Protein AF-A0A8H6Z6X0-F1 (afdb_monomer)

pLDDT: mean 85.33, std 10.36, range [39.41, 96.81]

Nearest PDB structures (foldseek):
  7q5b-assembly1_A  TM=6.558E-01  e=1.294E-01  Saccharomyces cerevisiae S288C
  4ii1-assembly4_D  TM=6.844E-01  e=7.874E-02  Homo sapiens
  3a98-assembly1_A  TM=5.292E-01  e=5.071E-01  Homo sapiens
  8t3f-assembly1_AM  TM=3.826E-01  e=3.086E-01  Saccharomyces cerevisiae
  3a98-assembly2_C  TM=5.306E-01  e=5.071E-01  Homo sapiens

Radius of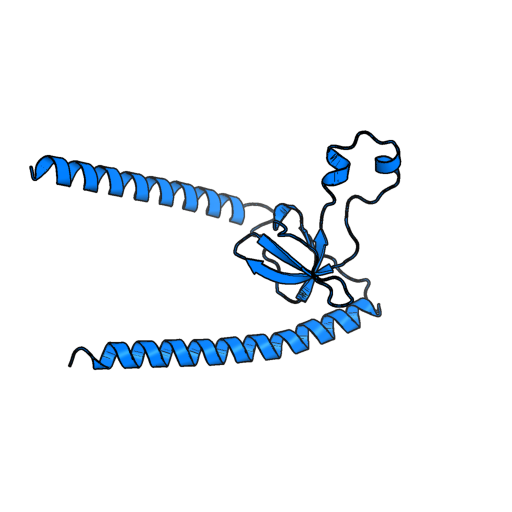 gyration: 22.96 Å; Cα contacts (8 Å, |Δi|>4): 133; chains: 1; bounding box: 45×46×63 Å

Foldseek 3Di:
DVVVVVVVVVVVVVVVVVVVVVVVVVQVVLCPDPVHDQDDDALFWKWFFDCVLVPDPDPCSVVDDRTDDIWGWHDDDPQKTWTAHPVRHTDPDIGGSVRIDGDDDDPPDPVVVVSVVSVVVVVVVVVVVVVVVVVVVVVVVVVVVVVPD

Secondary structure (DSSP, 8-state):
-HHHHHHHHHHHHHHHHHHHHHHHHHHHHHHHSTT------TT-EEEEB-GGGTS---GGGGTS-SB-S-EEEEEEETTEEEEE-TTSPEEEEEEEGGGEEE--PPTT-HHHHHHHHHHHHHHHHHHHHHHHHHHHHHHHHHHHTTS--

Organism: NCBI:txid230812

Solvent-accessible surface area (backbone atoms only — not comparable to full-atom values): 8633 Å² total; per-residue (Å²): 118,68,66,64,55,49,53,52,50,53,58,46,51,5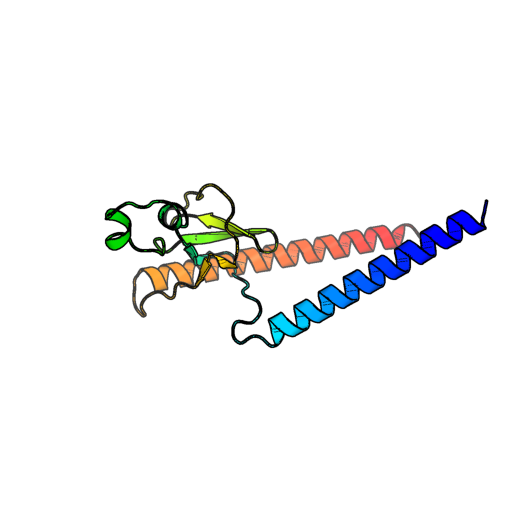4,50,51,52,51,51,51,52,52,49,54,55,48,52,53,51,37,63,71,35,96,77,40,79,78,80,84,56,69,59,43,43,23,24,44,58,55,65,74,50,77,78,42,96,48,77,64,53,82,76,53,73,61,57,51,72,72,23,30,28,64,45,78,56,91,68,29,30,34,38,21,41,87,86,71,47,73,48,89,68,75,45,46,48,92,47,47,42,86,51,80,64,59,87,94,33,72,65,38,55,55,45,52,56,49,45,54,57,48,47,57,52,51,55,52,51,50,52,52,50,52,52,49,54,51,52,51,54,55,53,61,68,63,75,80,119

Structure (mmCIF, N/CA/C/O backbone):
data_AF-A0A8H6Z6X0-F1
#
_entry.id   AF-A0A8H6Z6X0-F1
#
loop_
_atom_site.group_PDB
_atom_site.id
_atom_site.type_symbol
_atom_site.label_atom_id
_atom_site.label_alt_id
_atom_site.label_comp_id
_atom_site.label_asym_id
_atom_site.label_entity_id
_atom_site.label_seq_id
_atom_site.pdbx_PDB_ins_code
_atom_site.Cartn_x
_atom_site.Cartn_y
_atom_site.Cartn_z
_atom_site.occupancy
_atom_site.B_iso_or_equiv
_atom_site.auth_seq_id
_atom_site.auth_comp_id
_atom_site.auth_asym_id
_atom_site.auth_atom_id
_atom_site.pdbx_PDB_model_num
ATOM 1 N N . MET A 1 1 ? 26.134 -0.524 -42.960 1.00 63.06 1 MET A N 1
ATOM 2 C CA . MET A 1 1 ? 24.951 -0.112 -42.165 1.00 63.06 1 MET A CA 1
ATOM 3 C C . MET A 1 1 ? 24.444 -1.190 -41.197 1.00 63.06 1 MET A C 1
ATOM 5 O O . MET A 1 1 ? 23.999 -0.820 -40.121 1.00 63.06 1 MET A O 1
ATOM 9 N N . ALA A 1 2 ? 24.565 -2.494 -41.496 1.00 75.50 2 ALA A N 1
ATOM 10 C CA . ALA A 1 2 ? 24.122 -3.576 -40.597 1.00 75.50 2 ALA A CA 1
ATOM 11 C C . ALA A 1 2 ? 24.872 -3.650 -39.245 1.00 75.50 2 ALA A C 1
ATOM 13 O O . ALA A 1 2 ? 24.254 -3.849 -38.206 1.00 75.50 2 ALA A O 1
ATOM 14 N N . TYR A 1 3 ? 26.187 -3.403 -39.233 1.00 80.31 3 TYR A N 1
ATOM 15 C CA . TYR A 1 3 ? 27.014 -3.488 -38.018 1.00 80.31 3 TYR A CA 1
ATOM 16 C C . TYR A 1 3 ? 26.612 -2.488 -36.917 1.00 80.31 3 TYR A C 1
ATOM 18 O O . TYR A 1 3 ? 26.564 -2.825 -35.739 1.00 80.31 3 TYR A O 1
ATOM 26 N N . VAL A 1 4 ? 26.244 -1.261 -37.302 1.00 85.00 4 VAL A N 1
ATOM 27 C CA . VAL A 1 4 ? 25.791 -0.225 -36.356 1.00 85.00 4 VAL A CA 1
ATOM 28 C C . VAL A 1 4 ? 24.435 -0.591 -35.746 1.00 85.00 4 VAL A C 1
ATOM 30 O O . VAL A 1 4 ? 24.190 -0.310 -34.574 1.00 85.00 4 VAL A O 1
ATOM 33 N N . ALA A 1 5 ? 23.554 -1.229 -36.523 1.00 85.06 5 ALA A N 1
ATOM 34 C CA . ALA A 1 5 ? 22.282 -1.733 -36.016 1.00 85.06 5 ALA A CA 1
ATOM 35 C C . ALA A 1 5 ? 22.501 -2.887 -35.021 1.00 85.06 5 ALA A C 1
ATOM 37 O O . ALA A 1 5 ? 21.920 -2.857 -33.939 1.00 85.06 5 ALA A O 1
ATOM 38 N N . GLN A 1 6 ? 23.404 -3.823 -35.334 1.00 86.19 6 GLN A N 1
ATOM 39 C CA . GLN A 1 6 ? 23.792 -4.924 -34.444 1.00 86.19 6 GLN A CA 1
ATOM 40 C C . GLN A 1 6 ? 24.324 -4.400 -33.101 1.00 86.19 6 GLN A C 1
ATOM 42 O O . GLN A 1 6 ? 23.803 -4.746 -32.048 1.00 86.19 6 GLN A O 1
ATOM 47 N N . GLN A 1 7 ? 25.275 -3.461 -33.129 1.00 87.75 7 GLN A N 1
ATOM 48 C CA . GLN A 1 7 ? 25.877 -2.902 -31.916 1.00 87.75 7 GLN A CA 1
ATOM 49 C C . GLN A 1 7 ? 24.855 -2.176 -31.020 1.00 87.75 7 GLN A C 1
ATOM 51 O O . GLN A 1 7 ? 24.970 -2.185 -29.793 1.00 87.75 7 GLN A O 1
ATOM 56 N N . ARG A 1 8 ? 23.831 -1.548 -31.617 1.00 89.38 8 ARG A N 1
ATOM 57 C CA . ARG A 1 8 ? 22.728 -0.924 -30.869 1.00 89.38 8 ARG A CA 1
ATOM 58 C C . ARG A 1 8 ? 21.833 -1.962 -30.194 1.00 89.38 8 ARG A C 1
ATOM 60 O O . ARG A 1 8 ? 21.422 -1.729 -29.058 1.00 89.38 8 ARG A O 1
ATOM 67 N N . LEU A 1 9 ? 21.544 -3.073 -30.872 1.00 91.38 9 LEU A N 1
ATOM 68 C CA . LEU A 1 9 ? 20.759 -4.179 -30.318 1.00 91.38 9 LEU A CA 1
ATOM 69 C C . LEU A 1 9 ? 21.513 -4.873 -29.182 1.00 91.38 9 LEU A C 1
ATOM 71 O O . LEU A 1 9 ? 20.955 -5.026 -28.097 1.00 91.38 9 LEU A O 1
ATOM 75 N N . ASP A 1 10 ? 22.795 -5.178 -29.380 1.00 92.56 10 ASP A N 1
ATOM 76 C CA . ASP A 1 10 ? 23.645 -5.809 -28.366 1.00 92.56 10 ASP A CA 1
ATOM 77 C C . ASP A 1 10 ? 23.782 -4.908 -27.125 1.00 92.56 10 ASP A C 1
ATOM 79 O O . ASP A 1 10 ? 23.586 -5.340 -25.987 1.00 92.56 10 ASP A O 1
ATOM 83 N N . GLY A 1 11 ? 24.014 -3.605 -27.330 1.00 92.56 11 GLY A N 1
ATOM 84 C CA . GLY A 1 11 ? 24.077 -2.629 -26.239 1.00 92.56 11 GLY A CA 1
ATOM 85 C C . GLY A 1 11 ? 22.738 -2.400 -25.523 1.00 92.56 11 GLY A C 1
ATOM 86 O O . GLY A 1 11 ? 22.712 -1.997 -24.356 1.00 92.56 11 GLY A O 1
ATOM 87 N N . TYR A 1 12 ? 21.606 -2.631 -26.191 1.00 94.06 12 TYR A N 1
ATOM 88 C CA . TYR A 1 12 ? 20.293 -2.626 -25.546 1.00 94.06 12 TYR A CA 1
ATOM 89 C C . TYR A 1 12 ? 20.079 -3.901 -24.722 1.00 94.06 12 TYR A C 1
ATOM 91 O O . TYR A 1 12 ? 19.693 -3.805 -23.556 1.00 94.06 12 TYR A O 1
ATOM 99 N N . ALA A 1 13 ? 20.398 -5.069 -25.283 1.00 94.44 13 ALA A N 1
ATOM 100 C CA . ALA A 1 13 ? 20.260 -6.361 -24.617 1.00 94.44 13 ALA A CA 1
ATOM 101 C C . ALA A 1 13 ? 21.052 -6.414 -23.300 1.00 94.44 13 ALA A C 1
ATOM 103 O O . ALA A 1 13 ? 20.504 -6.789 -22.261 1.00 94.44 13 ALA A O 1
ATOM 104 N N . GLU A 1 14 ? 22.301 -5.941 -23.300 1.00 95.19 14 GLU A N 1
ATOM 105 C CA . GLU A 1 14 ? 23.117 -5.889 -22.081 1.00 95.19 14 GLU A CA 1
ATOM 106 C C . GLU A 1 14 ? 22.561 -4.906 -21.037 1.00 95.19 14 GLU A C 1
ATOM 108 O O . GLU A 1 14 ? 22.573 -5.196 -19.838 1.00 95.19 14 GLU A O 1
ATOM 113 N N . ARG A 1 15 ? 21.976 -3.774 -21.458 1.00 95.44 15 ARG A N 1
ATOM 114 C CA . ARG A 1 15 ? 21.295 -2.851 -20.530 1.00 95.44 15 ARG A CA 1
ATOM 115 C C . ARG A 1 15 ? 20.065 -3.482 -19.887 1.00 95.44 15 ARG A C 1
ATOM 117 O O . ARG A 1 15 ? 19.877 -3.329 -18.679 1.00 95.44 15 ARG A O 1
ATOM 124 N N . VAL A 1 16 ? 19.255 -4.202 -20.663 1.00 96.06 16 VAL A N 1
ATOM 125 C CA . VAL A 1 16 ? 18.088 -4.931 -20.143 1.00 96.06 16 VAL A CA 1
ATOM 126 C C . VAL A 1 16 ? 18.539 -6.002 -19.152 1.00 96.06 16 VAL A C 1
ATOM 128 O O . VAL A 1 16 ? 18.035 -6.048 -18.030 1.00 96.06 16 VAL A O 1
ATOM 131 N N . LYS A 1 17 ? 19.546 -6.804 -19.508 1.00 96.25 17 LYS A N 1
ATOM 132 C CA . LYS A 1 17 ? 20.123 -7.835 -18.634 1.00 96.25 17 LYS A CA 1
ATOM 133 C C . LYS A 1 17 ? 20.652 -7.252 -17.323 1.00 96.25 17 LYS A C 1
ATOM 135 O O . LYS A 1 17 ? 20.358 -7.778 -16.249 1.00 96.25 17 LYS A O 1
ATOM 140 N N . TYR A 1 18 ? 21.373 -6.133 -17.385 1.00 96.19 18 TYR A N 1
ATOM 141 C CA . TYR A 1 18 ? 21.862 -5.433 -16.198 1.00 96.19 18 TYR A CA 1
ATOM 142 C C . TYR A 1 18 ? 20.717 -4.910 -15.316 1.00 96.19 18 TYR A C 1
ATOM 144 O O . TYR A 1 18 ? 20.741 -5.089 -14.094 1.00 96.19 18 TYR A O 1
ATOM 152 N N . ALA A 1 19 ? 19.686 -4.310 -15.918 1.00 96.25 19 ALA A N 1
ATOM 153 C CA . ALA A 1 19 ? 18.510 -3.828 -15.198 1.00 96.25 19 ALA A CA 1
ATOM 154 C C . ALA A 1 19 ? 17.758 -4.972 -14.492 1.00 96.25 19 ALA A C 1
ATOM 156 O O . ALA A 1 19 ? 17.436 -4.852 -13.307 1.00 96.25 19 ALA A O 1
ATOM 157 N N . LEU A 1 20 ? 17.557 -6.105 -15.176 1.00 96.81 20 LEU A N 1
ATOM 158 C CA . LEU A 1 20 ? 16.959 -7.313 -14.600 1.00 96.81 20 LEU A CA 1
ATOM 159 C C . LEU A 1 20 ? 17.789 -7.849 -13.427 1.00 96.81 20 LEU A C 1
ATOM 161 O O . LEU A 1 20 ? 17.235 -8.153 -12.370 1.00 96.81 20 LEU A O 1
ATOM 165 N N . GLY A 1 21 ? 19.118 -7.886 -13.564 1.00 96.44 21 GLY A N 1
ATOM 166 C CA . GLY A 1 21 ? 20.024 -8.288 -12.486 1.00 96.44 21 GLY A CA 1
ATOM 167 C C . GLY A 1 21 ? 19.915 -7.389 -11.250 1.00 96.44 21 GLY A C 1
ATOM 168 O O . GLY A 1 21 ? 19.845 -7.884 -10.121 1.00 96.44 21 GLY A O 1
ATOM 169 N N . ARG A 1 22 ? 19.828 -6.064 -11.440 1.00 96.31 22 ARG A N 1
ATOM 170 C CA . ARG A 1 22 ? 19.615 -5.115 -10.334 1.00 96.31 22 ARG A CA 1
ATOM 171 C C . ARG A 1 22 ? 18.253 -5.287 -9.670 1.00 96.31 22 ARG A C 1
ATOM 173 O O . ARG A 1 22 ? 18.197 -5.242 -8.441 1.00 96.31 22 ARG A O 1
ATOM 180 N N . LYS A 1 23 ? 17.187 -5.507 -10.447 1.00 94.44 23 LYS A N 1
ATOM 181 C CA . LYS A 1 23 ? 15.849 -5.787 -9.911 1.00 94.44 23 LYS A CA 1
ATOM 182 C C . LYS A 1 23 ? 15.861 -7.067 -9.076 1.00 94.44 23 LYS A C 1
ATOM 184 O O . LYS A 1 23 ? 15.480 -7.029 -7.916 1.00 94.44 23 LYS A O 1
ATOM 189 N N . ALA A 1 24 ? 16.414 -8.158 -9.601 1.00 95.06 24 ALA A N 1
ATOM 190 C CA . ALA A 1 24 ? 16.509 -9.424 -8.876 1.00 95.06 24 ALA A CA 1
ATOM 191 C C . ALA A 1 24 ? 17.346 -9.309 -7.586 1.00 95.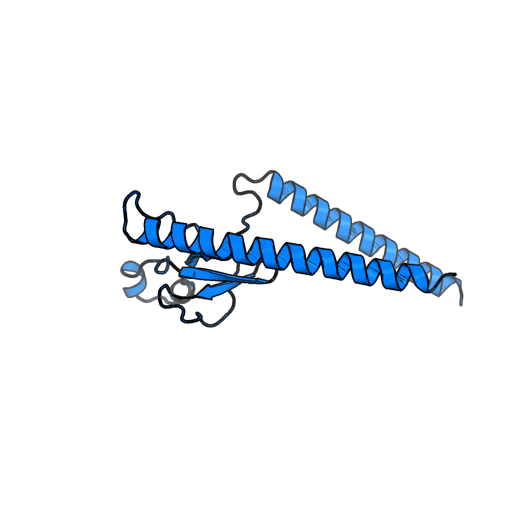06 24 ALA A C 1
ATOM 193 O O . ALA A 1 24 ? 17.027 -9.911 -6.563 1.00 95.06 24 ALA A O 1
ATOM 194 N N . ALA A 1 25 ? 18.430 -8.526 -7.599 1.00 94.50 25 ALA A N 1
ATOM 195 C CA . ALA A 1 25 ? 19.209 -8.250 -6.393 1.00 94.50 25 ALA A CA 1
ATOM 196 C C . ALA A 1 25 ? 18.423 -7.425 -5.361 1.00 94.50 25 ALA A C 1
ATOM 198 O O . ALA A 1 25 ? 18.550 -7.672 -4.162 1.00 94.50 25 ALA A O 1
ATOM 199 N N . PHE A 1 26 ? 17.621 -6.459 -5.812 1.00 90.56 26 PHE A N 1
ATOM 200 C CA . PHE A 1 26 ? 16.737 -5.684 -4.949 1.00 90.56 26 PHE A CA 1
ATOM 201 C C . PHE A 1 26 ? 15.632 -6.558 -4.346 1.00 90.56 26 PHE A C 1
ATOM 203 O O . PHE A 1 26 ? 15.485 -6.571 -3.127 1.00 90.56 26 PHE A O 1
ATOM 210 N N . ASP A 1 27 ? 14.939 -7.350 -5.164 1.00 91.00 27 ASP A N 1
ATOM 211 C CA . ASP A 1 27 ? 13.852 -8.232 -4.729 1.00 91.00 27 ASP A CA 1
ATOM 212 C C . ASP A 1 27 ? 14.352 -9.234 -3.678 1.00 91.00 27 ASP A C 1
ATOM 214 O O . ASP A 1 27 ? 13.758 -9.367 -2.610 1.00 91.00 27 ASP A O 1
ATOM 218 N N . ARG A 1 28 ? 15.528 -9.843 -3.898 1.00 92.06 28 ARG A N 1
ATOM 219 C CA . ARG A 1 28 ? 16.175 -10.706 -2.894 1.00 92.06 28 ARG A CA 1
ATOM 220 C C . ARG A 1 28 ? 16.425 -9.987 -1.568 1.00 92.06 28 ARG A C 1
ATOM 222 O O . ARG A 1 28 ? 16.218 -10.578 -0.514 1.00 92.06 28 ARG A O 1
ATOM 229 N N . LYS A 1 29 ? 16.863 -8.724 -1.600 1.00 90.25 29 LYS A N 1
ATOM 230 C CA . LYS A 1 29 ? 17.086 -7.929 -0.380 1.00 90.25 29 LYS A CA 1
ATOM 231 C C . LYS A 1 29 ? 15.784 -7.589 0.336 1.00 90.25 29 LYS A C 1
ATOM 233 O O . LYS A 1 29 ? 15.768 -7.601 1.561 1.00 90.25 29 LYS A O 1
ATOM 238 N N . VAL A 1 30 ? 14.719 -7.280 -0.402 1.00 87.75 30 VAL A N 1
ATOM 239 C CA . VAL A 1 30 ? 13.400 -7.000 0.181 1.00 87.75 30 VAL A CA 1
ATOM 240 C C . VAL A 1 30 ? 12.853 -8.251 0.866 1.00 87.75 30 VAL A C 1
ATOM 242 O O . VAL A 1 30 ? 12.48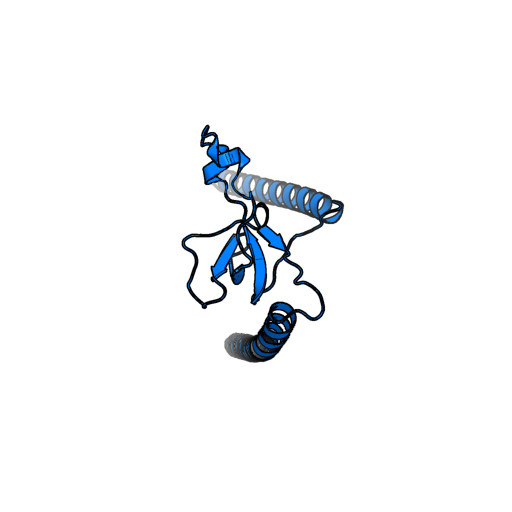5 -8.172 2.035 1.00 87.75 30 VAL A O 1
ATOM 245 N N . ILE A 1 31 ? 12.899 -9.404 0.192 1.00 86.50 31 ILE A N 1
ATOM 246 C CA . ILE A 1 31 ? 12.445 -10.694 0.736 1.00 86.50 31 ILE A CA 1
ATOM 247 C C . ILE A 1 31 ? 13.262 -11.100 1.970 1.00 86.50 31 ILE A C 1
ATOM 249 O O . ILE A 1 31 ? 12.699 -11.558 2.957 1.00 86.50 31 ILE A O 1
ATOM 253 N N . ALA A 1 32 ? 14.583 -10.899 1.947 1.00 88.69 32 ALA A N 1
ATOM 254 C CA . ALA A 1 32 ? 15.451 -11.201 3.085 1.00 88.69 32 ALA A CA 1
ATOM 255 C C . ALA A 1 32 ? 15.313 -10.206 4.255 1.00 88.69 32 ALA A C 1
ATOM 257 O O . ALA A 1 32 ? 15.848 -10.446 5.338 1.00 88.69 32 ALA A O 1
ATOM 258 N N . SER A 1 33 ? 14.651 -9.064 4.053 1.00 87.75 33 SER A N 1
ATOM 259 C CA . SER A 1 33 ? 14.483 -8.063 5.103 1.00 87.75 33 SER A CA 1
ATOM 260 C C . SER A 1 33 ? 13.414 -8.490 6.110 1.00 87.75 33 SER A C 1
ATOM 262 O O . SER A 1 33 ? 12.398 -9.072 5.745 1.00 87.75 33 SER A O 1
ATOM 264 N N . LYS A 1 34 ? 13.593 -8.129 7.387 1.00 80.62 34 LYS A N 1
ATOM 265 C CA . LYS A 1 34 ? 12.627 -8.439 8.459 1.00 80.62 34 LYS A CA 1
ATOM 266 C C . LYS A 1 34 ? 11.218 -7.893 8.186 1.00 80.62 34 LYS A C 1
ATOM 268 O O . LYS A 1 34 ? 10.244 -8.459 8.664 1.00 80.62 34 LYS A O 1
ATOM 273 N N . ALA A 1 35 ? 11.126 -6.773 7.470 1.00 76.88 35 ALA A N 1
ATOM 274 C CA . ALA A 1 35 ? 9.855 -6.141 7.129 1.00 76.88 35 ALA A CA 1
ATOM 275 C C . ALA A 1 35 ? 9.180 -6.780 5.904 1.00 76.88 35 ALA A C 1
ATOM 277 O O . ALA A 1 35 ? 7.969 -6.650 5.761 1.00 76.88 35 ALA A O 1
ATOM 278 N N . GLY A 1 36 ? 9.946 -7.461 5.044 1.00 83.00 36 GLY A N 1
ATOM 279 C CA . GLY A 1 36 ? 9.446 -8.026 3.797 1.00 83.00 36 GLY A CA 1
ATOM 280 C C . GLY A 1 36 ? 8.883 -6.976 2.833 1.00 83.00 36 GLY A C 1
ATOM 281 O O . GLY A 1 36 ? 9.174 -5.778 2.920 1.00 83.00 36 GLY A O 1
ATOM 282 N N . GLU A 1 37 ? 8.071 -7.447 1.889 1.00 83.69 37 GLU A N 1
ATOM 283 C CA . GLU A 1 37 ? 7.262 -6.577 1.042 1.00 83.69 37 GLU A CA 1
ATOM 284 C C . GLU A 1 37 ? 6.026 -6.104 1.819 1.00 83.69 37 GLU A C 1
ATOM 286 O O . GLU A 1 37 ? 5.215 -6.905 2.281 1.00 83.69 37 GLU A O 1
ATOM 291 N N . VAL A 1 38 ? 5.878 -4.786 1.960 1.00 85.19 38 VAL A N 1
ATOM 292 C CA . VAL A 1 38 ? 4.725 -4.186 2.635 1.00 85.19 38 VAL A CA 1
ATOM 293 C C . VAL A 1 38 ? 3.651 -3.893 1.595 1.00 85.19 38 VAL A C 1
ATOM 295 O O . VAL A 1 38 ? 3.672 -2.852 0.933 1.00 85.19 38 VAL A O 1
ATOM 298 N N . VAL A 1 39 ? 2.716 -4.827 1.451 1.00 90.44 39 VAL A N 1
ATOM 299 C CA . VAL A 1 39 ? 1.531 -4.671 0.608 1.00 90.44 39 VAL A CA 1
ATOM 300 C C . VAL A 1 39 ? 0.316 -4.486 1.497 1.00 90.44 39 VAL A C 1
ATOM 302 O O . VAL A 1 39 ? 0.074 -5.287 2.398 1.00 90.44 39 VAL A O 1
ATOM 305 N N . PHE A 1 40 ? -0.465 -3.451 1.213 1.00 91.56 40 PHE A N 1
ATOM 306 C CA . PHE A 1 40 ? -1.732 -3.227 1.884 1.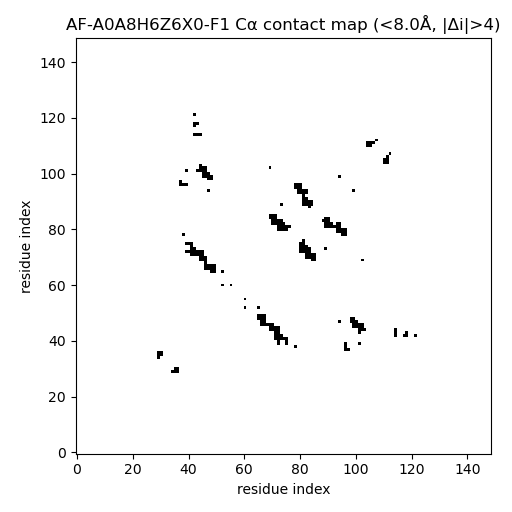00 91.56 40 PHE A CA 1
ATOM 307 C C . PHE A 1 40 ? -2.899 -3.572 0.965 1.00 91.56 40 PHE A C 1
ATOM 309 O O . PHE A 1 40 ? -2.823 -3.390 -0.255 1.00 91.56 40 PHE A O 1
ATOM 316 N N . LYS A 1 41 ? -3.979 -4.075 1.559 1.00 91.00 41 LYS A N 1
ATOM 317 C CA . LYS A 1 41 ? -5.206 -4.413 0.836 1.00 91.00 41 LYS A CA 1
ATOM 318 C C . LYS A 1 41 ? -6.160 -3.224 0.816 1.00 91.00 41 LYS A C 1
ATOM 320 O O . LYS A 1 41 ? -6.140 -2.382 1.711 1.00 91.00 41 LYS A O 1
ATOM 325 N N . ARG A 1 42 ? -7.015 -3.176 -0.204 1.00 91.56 42 ARG A N 1
ATOM 326 C CA . ARG A 1 42 ? -8.157 -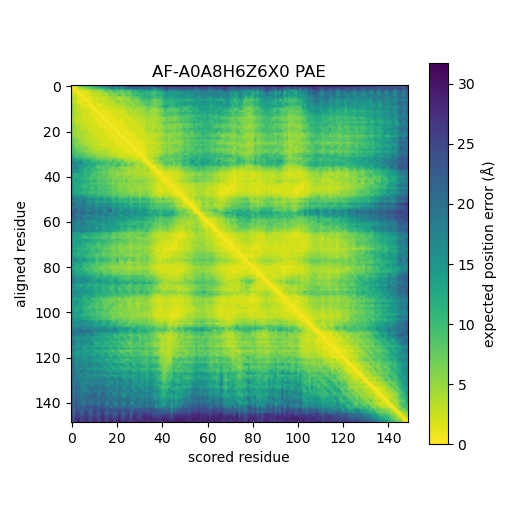2.258 -0.228 1.00 91.56 42 ARG A CA 1
ATOM 327 C C . ARG A 1 42 ? -9.031 -2.516 1.006 1.00 91.56 42 ARG A C 1
ATOM 329 O O . ARG A 1 42 ? -9.176 -3.663 1.415 1.00 91.56 42 ARG A O 1
ATOM 336 N N . GLY A 1 43 ? -9.527 -1.453 1.630 1.00 89.50 43 GLY A N 1
ATOM 337 C CA . GLY A 1 43 ? -10.301 -1.499 2.874 1.00 89.50 43 GLY A CA 1
ATOM 338 C C . GLY A 1 43 ? -9.493 -1.656 4.163 1.00 89.50 43 GLY A C 1
ATOM 339 O O . GLY A 1 43 ? -10.010 -1.355 5.233 1.00 89.50 43 GLY A O 1
ATOM 340 N N . GLN A 1 44 ? -8.214 -2.034 4.090 1.00 91.94 44 GLN A N 1
ATOM 341 C CA . GLN A 1 44 ? -7.385 -2.178 5.283 1.00 91.94 44 GLN A CA 1
ATOM 342 C C . GLN A 1 44 ? -7.167 -0.821 5.966 1.00 91.94 44 GLN A C 1
ATOM 344 O O . GLN A 1 44 ? -6.802 0.161 5.312 1.00 91.94 44 GLN A O 1
ATOM 349 N N . LEU A 1 45 ? -7.329 -0.779 7.292 1.00 94.50 45 LEU A N 1
ATOM 350 C CA . LEU A 1 45 ? -7.042 0.418 8.078 1.00 94.50 45 LEU A CA 1
ATOM 351 C C . LEU A 1 45 ? -5.535 0.662 8.202 1.00 94.50 45 LEU A C 1
ATOM 353 O O . LEU A 1 45 ? -4.760 -0.187 8.659 1.00 94.50 45 LEU A O 1
ATOM 357 N N . VAL A 1 46 ? -5.124 1.874 7.844 1.00 95.25 46 VAL A N 1
ATOM 358 C CA . VAL A 1 46 ? -3.743 2.342 7.944 1.00 95.25 46 VAL A CA 1
ATOM 359 C C . VAL A 1 46 ? -3.668 3.728 8.569 1.00 95.25 46 VAL A C 1
ATOM 361 O O . VAL A 1 46 ? -4.634 4.482 8.598 1.00 95.25 46 VAL A O 1
ATOM 364 N N . GLN A 1 47 ? -2.494 4.084 9.073 1.00 95.12 47 GLN A N 1
ATOM 365 C CA . GLN A 1 47 ? -2.155 5.456 9.441 1.00 95.12 47 GLN A CA 1
ATOM 366 C C . GLN A 1 47 ? -1.057 5.955 8.512 1.00 95.12 47 GLN A C 1
ATOM 368 O O . GLN A 1 47 ? -0.137 5.201 8.186 1.00 95.12 47 GLN A O 1
ATOM 373 N N . TYR A 1 48 ? -1.118 7.225 8.119 1.00 93.88 48 TYR A N 1
ATOM 374 C CA . TYR A 1 48 ? -0.072 7.853 7.321 1.00 93.88 48 TYR A CA 1
ATOM 375 C C . TYR A 1 48 ? 0.773 8.812 8.168 1.00 93.88 48 TYR A C 1
ATOM 377 O O . TYR A 1 48 ? 0.309 9.398 9.149 1.00 93.88 48 TYR A O 1
ATOM 385 N N . ALA A 1 49 ? 2.045 8.948 7.800 1.00 91.75 49 ALA A N 1
ATOM 386 C CA . ALA A 1 49 ? 2.983 9.850 8.459 1.00 91.75 49 ALA A CA 1
ATOM 387 C C . ALA A 1 49 ? 2.775 11.310 8.016 1.00 91.75 49 ALA A C 1
ATOM 389 O O . ALA A 1 49 ? 2.790 11.617 6.819 1.00 91.75 49 ALA A O 1
ATOM 390 N N . ASN A 1 50 ? 2.663 12.229 8.977 1.00 87.31 50 ASN A N 1
ATOM 391 C CA . ASN A 1 50 ? 2.539 13.664 8.716 1.00 87.31 50 ASN A CA 1
ATOM 392 C C . ASN A 1 50 ? 3.913 14.329 8.510 1.00 87.31 50 ASN A C 1
ATOM 394 O O . ASN A 1 50 ? 4.441 14.992 9.403 1.00 87.31 50 ASN A O 1
ATOM 398 N N . SER A 1 51 ? 4.475 14.219 7.301 1.00 82.62 51 SER A N 1
ATOM 399 C CA . SER A 1 51 ? 5.802 14.782 6.980 1.00 82.62 51 SER A CA 1
ATOM 400 C C . SER A 1 51 ? 5.862 16.315 6.955 1.00 82.62 51 SER A C 1
ATOM 402 O O . SER A 1 51 ? 6.946 16.889 6.926 1.00 82.62 51 SER A O 1
ATOM 404 N N . VAL A 1 52 ? 4.716 17.004 6.962 1.00 81.44 52 VAL A N 1
ATOM 405 C CA . VAL A 1 52 ? 4.656 18.479 7.030 1.00 81.44 52 VAL A CA 1
ATOM 406 C C . VAL A 1 52 ? 5.349 18.997 8.296 1.00 81.44 52 VAL A C 1
ATOM 408 O O . VAL A 1 52 ? 6.003 20.042 8.283 1.00 81.44 52 VAL A O 1
ATOM 411 N N . TRP A 1 53 ? 5.271 18.232 9.387 1.00 79.25 53 TRP A N 1
ATOM 412 C CA . TRP A 1 53 ? 5.893 18.595 10.655 1.00 79.25 53 TRP A CA 1
ATOM 413 C C . TRP A 1 53 ? 7.399 18.339 10.689 1.00 79.25 53 TRP A C 1
ATOM 415 O O . TRP A 1 53 ? 8.082 18.953 11.503 1.00 79.25 53 TRP A O 1
ATOM 425 N N . ASP A 1 54 ? 7.941 17.501 9.802 1.00 79.06 54 ASP A N 1
ATOM 426 C CA . ASP A 1 54 ? 9.375 17.185 9.791 1.00 79.06 54 ASP A CA 1
ATOM 427 C C . ASP A 1 54 ? 10.230 18.393 9.402 1.00 79.06 54 ASP A C 1
ATOM 429 O O . ASP A 1 54 ? 11.301 18.596 9.970 1.00 79.06 54 ASP A O 1
ATOM 433 N N . TYR A 1 55 ? 9.718 19.237 8.506 1.00 76.50 55 TYR A N 1
ATOM 434 C CA . TYR A 1 55 ? 10.400 20.447 8.036 1.00 76.50 55 TYR A CA 1
ATOM 435 C C . TYR A 1 55 ? 9.963 21.719 8.773 1.00 76.50 55 TYR A C 1
ATOM 437 O O . TYR A 1 55 ? 10.523 22.793 8.558 1.00 76.50 55 TYR A O 1
ATOM 445 N N . THR A 1 56 ? 8.967 21.614 9.654 1.00 78.94 56 THR A N 1
ATOM 446 C CA . THR A 1 56 ? 8.419 22.754 10.388 1.00 78.94 56 THR A CA 1
ATOM 447 C C . THR A 1 56 ? 9.036 22.814 11.787 1.00 78.94 56 THR A C 1
ATOM 449 O O . THR A 1 56 ? 8.622 22.091 12.693 1.00 78.94 56 THR A O 1
ATOM 452 N N . PHE A 1 57 ? 9.996 23.721 11.999 1.00 73.94 57 PHE A N 1
ATOM 453 C CA . PHE A 1 57 ? 10.625 23.987 13.304 1.00 73.94 57 PHE A CA 1
ATOM 454 C C . PHE A 1 57 ? 9.706 24.781 14.252 1.00 73.94 57 PHE A C 1
ATOM 456 O O . PHE A 1 57 ? 10.055 25.849 14.746 1.00 73.94 57 PHE A O 1
ATOM 463 N N . LYS A 1 58 ? 8.496 24.274 14.506 1.00 82.19 58 LYS A N 1
ATOM 464 C CA . LYS A 1 58 ? 7.560 24.840 15.488 1.00 82.19 58 LYS A CA 1
ATOM 465 C C . LYS A 1 58 ? 7.531 23.974 16.741 1.00 82.19 58 LYS A C 1
ATOM 467 O O . LYS A 1 58 ? 7.531 22.747 16.662 1.00 82.19 58 LYS A O 1
ATOM 472 N N . SER A 1 59 ? 7.422 24.613 17.904 1.00 84.12 59 SER A N 1
ATOM 473 C CA . SER A 1 59 ? 7.258 23.937 19.200 1.00 84.12 59 SER A CA 1
ATOM 474 C C . SER A 1 59 ? 6.037 23.009 19.232 1.00 84.12 59 SER A C 1
ATOM 476 O O . SER A 1 59 ? 6.108 21.950 19.852 1.00 84.12 59 SER A O 1
ATOM 478 N N . MET A 1 60 ? 4.973 23.341 18.484 1.00 81.81 60 MET A N 1
ATOM 479 C CA . MET A 1 60 ? 3.787 22.491 18.290 1.00 81.81 60 MET A CA 1
ATOM 480 C C . MET A 1 60 ? 4.119 21.065 17.834 1.00 81.81 60 MET A C 1
ATOM 482 O O . MET A 1 60 ? 3.399 20.140 18.197 1.00 81.81 60 MET A O 1
ATOM 486 N N . ARG A 1 61 ? 5.232 20.846 17.118 1.00 82.94 61 ARG A N 1
ATOM 487 C CA . ARG A 1 61 ? 5.667 19.502 16.706 1.00 82.94 61 ARG A CA 1
ATOM 488 C C . ARG A 1 61 ? 5.853 18.549 17.888 1.00 82.94 61 ARG A C 1
ATOM 490 O O . ARG A 1 61 ? 5.668 17.352 17.733 1.00 82.94 61 ARG A O 1
ATOM 497 N N . LYS A 1 62 ? 6.213 19.066 19.068 1.00 82.12 62 LYS A N 1
ATOM 498 C CA . LYS A 1 62 ? 6.373 18.252 20.282 1.00 82.12 62 LYS A CA 1
ATOM 499 C C . LYS A 1 62 ? 5.039 17.759 20.851 1.00 82.12 62 LYS A C 1
ATOM 501 O O . LYS A 1 62 ? 5.041 16.805 21.616 1.00 82.12 62 LYS A O 1
ATOM 506 N N . LEU A 1 63 ? 3.934 18.426 20.513 1.00 87.75 63 LEU A N 1
ATOM 507 C CA . LEU A 1 63 ? 2.594 18.124 21.022 1.00 87.75 63 LEU A CA 1
ATOM 508 C C . LEU A 1 63 ? 1.758 17.305 20.029 1.00 87.75 63 LEU A C 1
ATOM 510 O O . LEU A 1 63 ? 0.837 16.604 20.435 1.00 87.75 63 LEU A O 1
ATOM 514 N N . ILE A 1 64 ? 2.051 17.402 18.730 1.00 85.56 64 ILE A N 1
ATOM 515 C CA . ILE A 1 64 ? 1.270 16.750 17.675 1.00 85.56 64 ILE A CA 1
ATOM 516 C C . ILE A 1 64 ? 1.777 15.324 17.439 1.00 85.56 64 ILE A C 1
ATOM 518 O O . ILE A 1 64 ? 2.978 15.070 17.364 1.00 85.56 64 ILE A O 1
ATOM 522 N N . HIS A 1 65 ? 0.841 14.390 17.272 1.00 87.50 65 HIS A N 1
ATOM 523 C CA . HIS A 1 65 ? 1.148 13.007 16.926 1.00 87.50 65 HIS A CA 1
ATOM 524 C C . HIS A 1 65 ? 1.722 12.900 15.506 1.00 87.50 65 HIS A C 1
ATOM 526 O O . HIS A 1 65 ? 1.233 13.525 14.564 1.00 87.50 65 HIS A O 1
ATOM 532 N N . TYR A 1 66 ? 2.749 12.063 15.343 1.00 90.06 66 TYR A N 1
ATOM 533 C CA . TYR A 1 66 ? 3.395 11.849 14.044 1.00 90.06 66 TYR A CA 1
ATOM 534 C C . TYR A 1 66 ? 2.491 11.119 13.037 1.00 90.06 66 TYR A C 1
ATOM 536 O O . TYR A 1 66 ? 2.510 11.408 11.839 1.00 90.06 66 TYR A O 1
ATOM 544 N N . TRP A 1 67 ? 1.690 10.182 13.540 1.00 93.44 67 TRP A N 1
ATOM 545 C CA . TRP A 1 67 ? 0.774 9.359 12.757 1.00 93.44 67 TRP A CA 1
ATOM 546 C C . TRP A 1 67 ? -0.631 9.961 12.759 1.00 93.44 67 TRP A C 1
ATOM 548 O O . TRP A 1 67 ? -1.080 10.492 13.777 1.00 93.44 67 TRP A O 1
ATOM 558 N N . SER A 1 68 ? -1.314 9.876 11.619 1.00 92.19 68 SER A N 1
ATOM 559 C CA . SER A 1 68 ? -2.704 10.305 11.460 1.00 92.19 68 SER A CA 1
ATOM 560 C C . SER A 1 68 ? -3.688 9.448 12.267 1.00 92.19 68 SER A C 1
ATOM 562 O O . SER A 1 68 ? -3.341 8.405 12.829 1.00 92.19 68 SER A O 1
ATOM 564 N N . ALA A 1 69 ? -4.959 9.851 12.263 1.00 92.31 69 ALA A N 1
ATOM 565 C CA . ALA A 1 69 ? -6.048 8.943 12.608 1.00 92.31 69 ALA A CA 1
ATOM 566 C C . ALA A 1 69 ? -6.090 7.739 11.633 1.00 92.31 69 ALA A C 1
ATOM 568 O O . ALA A 1 69 ? -5.516 7.829 10.541 1.00 92.31 69 ALA A O 1
ATOM 569 N N . PRO A 1 70 ? -6.726 6.617 12.016 1.00 94.06 70 PRO A N 1
ATOM 570 C CA . PRO A 1 70 ? -6.917 5.474 11.128 1.00 94.06 70 PRO A CA 1
ATOM 571 C C . PRO A 1 70 ? -7.738 5.855 9.893 1.00 94.06 70 PRO A C 1
ATOM 573 O O . PRO A 1 70 ? -8.789 6.486 10.007 1.00 94.06 70 PRO A O 1
ATOM 576 N N . CYS A 1 71 ? -7.253 5.447 8.728 1.00 93.81 71 CYS A N 1
ATOM 577 C CA . CYS A 1 71 ? -7.825 5.728 7.420 1.00 93.81 71 CYS A CA 1
ATOM 578 C C . CYS A 1 71 ? -7.861 4.428 6.602 1.00 93.81 71 CYS A C 1
ATOM 580 O O . CYS A 1 71 ? -6.822 3.766 6.502 1.00 93.81 71 CYS A O 1
ATOM 582 N N . PRO A 1 72 ? -9.005 4.026 6.027 1.00 94.06 72 PRO A N 1
ATOM 583 C CA . PRO A 1 72 ? -9.050 2.917 5.082 1.00 94.06 72 PRO A CA 1
ATOM 584 C C . PRO A 1 72 ? -8.326 3.242 3.770 1.00 94.06 72 PRO A C 1
ATOM 586 O O . PRO A 1 72 ? -8.248 4.391 3.323 1.00 94.06 72 PRO A O 1
ATOM 589 N N . ILE A 1 73 ? -7.805 2.199 3.128 1.00 94.62 73 ILE A N 1
ATOM 590 C CA . ILE A 1 73 ? -7.247 2.287 1.777 1.00 94.62 73 ILE A CA 1
ATOM 591 C C . ILE A 1 73 ? -8.365 2.182 0.754 1.00 94.62 73 ILE A C 1
ATOM 593 O O . ILE A 1 73 ? -9.095 1.191 0.723 1.00 94.62 73 ILE A O 1
ATOM 597 N N . ARG A 1 74 ? -8.420 3.158 -0.149 1.00 93.06 74 ARG A N 1
ATOM 598 C CA . ARG A 1 74 ? -9.367 3.164 -1.257 1.00 93.06 74 ARG A CA 1
ATOM 599 C C . ARG A 1 74 ? -8.859 2.337 -2.425 1.00 93.06 74 ARG A C 1
ATOM 601 O O . ARG A 1 74 ? -9.522 1.398 -2.843 1.00 93.06 74 ARG A O 1
ATOM 608 N N . GLU A 1 75 ? -7.686 2.677 -2.947 1.00 92.12 75 GLU A N 1
ATOM 609 C CA . GLU A 1 75 ? -7.100 2.027 -4.119 1.00 92.12 75 GLU A CA 1
ATOM 610 C C . GLU A 1 75 ? -5.577 1.928 -3.988 1.00 92.12 75 GLU A C 1
ATOM 612 O O . GLU A 1 75 ? -4.917 2.722 -3.307 1.00 92.12 75 GLU A O 1
ATOM 617 N N . ARG A 1 76 ? -5.013 0.935 -4.682 1.00 93.06 76 ARG A N 1
ATOM 618 C CA . ARG A 1 76 ? -3.571 0.716 -4.792 1.00 93.06 76 ARG A CA 1
ATOM 619 C C . ARG A 1 76 ? -3.102 1.021 -6.211 1.00 93.06 76 ARG A C 1
ATOM 621 O O . ARG A 1 76 ? -3.534 0.385 -7.164 1.00 93.06 76 ARG A O 1
ATOM 628 N N . ILE A 1 77 ? -2.120 1.904 -6.314 1.00 92.00 77 ILE A N 1
ATOM 629 C CA . ILE A 1 77 ? -1.403 2.281 -7.532 1.00 92.00 77 ILE A CA 1
ATOM 630 C C . ILE A 1 77 ? 0.060 1.845 -7.367 1.00 92.00 77 ILE A C 1
ATOM 632 O O . ILE A 1 77 ? 0.908 2.598 -6.889 1.00 92.00 77 ILE A O 1
ATOM 636 N N . VAL A 1 78 ? 0.382 0.605 -7.740 1.00 88.81 78 VAL A N 1
ATOM 637 C CA . VAL A 1 78 ? 1.726 0.013 -7.562 1.00 88.81 78 VAL A CA 1
ATOM 638 C C . VAL A 1 78 ? 2.171 0.049 -6.083 1.00 88.81 78 VAL A C 1
ATOM 640 O O . VAL A 1 78 ? 1.667 -0.730 -5.281 1.00 88.81 78 VAL A O 1
ATOM 643 N N . ASN A 1 79 ? 3.088 0.952 -5.706 1.00 89.62 79 ASN A N 1
ATOM 644 C CA . ASN A 1 79 ? 3.626 1.132 -4.343 1.00 89.62 79 ASN A CA 1
ATOM 645 C C . ASN A 1 79 ? 3.055 2.381 -3.634 1.00 89.62 79 ASN A C 1
ATOM 647 O O . ASN A 1 79 ? 3.588 2.888 -2.639 1.00 89.62 79 ASN A O 1
ATOM 651 N N . SER A 1 80 ? 2.004 2.925 -4.219 1.00 92.62 80 SER A N 1
ATOM 652 C CA . SER A 1 80 ? 1.370 4.177 -3.869 1.00 92.62 80 SER A CA 1
ATOM 653 C C . SER A 1 80 ? -0.120 3.917 -3.659 1.00 92.62 80 SER A C 1
ATOM 655 O O . SER A 1 80 ? -0.687 3.042 -4.302 1.00 92.62 80 SER A O 1
ATOM 657 N N . TYR A 1 81 ? -0.752 4.635 -2.741 1.00 95.19 81 TYR A N 1
ATOM 658 C CA . TYR A 1 81 ? -2.113 4.356 -2.287 1.00 95.19 81 TYR A CA 1
ATOM 659 C C . TYR A 1 81 ? -2.911 5.647 -2.176 1.00 95.19 81 TYR A C 1
ATOM 661 O O . TYR A 1 81 ? -2.379 6.679 -1.756 1.00 95.19 81 TYR A O 1
ATOM 669 N N . THR A 1 82 ? -4.189 5.573 -2.520 1.00 95.12 82 THR A N 1
ATOM 670 C CA . THR A 1 82 ? -5.170 6.606 -2.191 1.00 95.12 82 THR A CA 1
ATOM 671 C C . THR A 1 82 ? -5.905 6.182 -0.927 1.00 95.12 82 THR A C 1
ATOM 673 O O . THR A 1 82 ? -6.199 5.001 -0.715 1.00 95.12 82 THR A O 1
ATOM 676 N N . LEU A 1 83 ? -6.139 7.144 -0.043 1.00 94.38 83 LEU A N 1
ATOM 677 C CA . LEU A 1 83 ? -6.736 6.898 1.263 1.00 94.38 83 LEU A CA 1
ATOM 678 C C . LEU A 1 83 ? -8.104 7.561 1.341 1.00 94.38 83 LEU A C 1
ATOM 680 O O . LEU A 1 83 ? -8.362 8.567 0.680 1.00 94.38 83 LEU A O 1
ATOM 684 N N . GLU A 1 84 ? -8.947 7.018 2.201 1.00 94.12 84 GLU A N 1
ATOM 685 C CA . GLU A 1 84 ? -10.222 7.606 2.579 1.00 94.12 84 GLU A CA 1
ATOM 686 C C . GLU A 1 84 ? -10.259 7.835 4.085 1.00 94.12 84 GLU A C 1
ATOM 688 O O . GLU A 1 84 ? -9.583 7.167 4.865 1.00 94.12 84 GLU A O 1
ATOM 693 N N . THR A 1 85 ? -11.043 8.815 4.509 1.00 92.81 85 THR A N 1
ATOM 694 C CA . THR A 1 85 ? -11.410 8.976 5.913 1.00 92.81 85 THR A CA 1
ATOM 695 C C . THR A 1 85 ? -12.473 7.932 6.271 1.00 92.81 85 THR A C 1
ATOM 697 O O . THR A 1 85 ? -13.158 7.412 5.394 1.00 92.81 85 THR A O 1
ATOM 700 N N . LEU A 1 86 ? -12.674 7.655 7.561 1.00 88.00 86 LEU A N 1
ATOM 701 C CA . LEU A 1 86 ? -13.720 6.736 8.044 1.00 88.00 86 LEU A CA 1
ATOM 702 C C . LEU A 1 86 ? -15.136 7.108 7.566 1.00 88.00 86 LEU A C 1
ATOM 704 O O . LEU A 1 86 ? -16.011 6.258 7.502 1.00 88.00 86 LEU A O 1
ATOM 708 N N . GLN A 1 87 ? -15.362 8.373 7.208 1.00 86.88 87 GLN A N 1
ATOM 709 C CA . GLN A 1 87 ? -16.621 8.878 6.660 1.00 86.88 87 GLN A CA 1
ATOM 710 C C . GLN A 1 87 ? -16.724 8.734 5.126 1.00 86.88 87 GLN A C 1
ATOM 712 O O . GLN A 1 87 ? -17.649 9.277 4.532 1.00 86.88 87 GLN A O 1
ATOM 717 N N . GLY A 1 88 ? -15.767 8.069 4.468 1.00 87.38 88 GLY A N 1
ATOM 718 C CA . GLY A 1 88 ? -15.755 7.855 3.014 1.00 87.38 88 GLY A CA 1
ATOM 719 C C . GLY A 1 88 ? -15.256 9.045 2.187 1.00 87.38 88 GLY A C 1
ATOM 720 O O . GLY A 1 88 ? -15.380 9.056 0.964 1.00 87.38 88 GLY A O 1
ATOM 721 N N . GLN A 1 89 ? -14.686 10.073 2.822 1.00 91.06 89 GLN A N 1
ATOM 722 C CA . GLN A 1 89 ? -14.107 11.206 2.100 1.00 91.06 89 GLN A CA 1
ATOM 723 C C . GLN A 1 89 ? -12.687 10.880 1.632 1.00 91.06 89 GLN A C 1
ATOM 725 O O . GLN A 1 89 ? -11.839 10.535 2.452 1.00 91.06 89 GLN A O 1
ATOM 730 N N . ALA A 1 90 ? -12.402 11.053 0.341 1.00 91.56 90 ALA A N 1
ATOM 731 C CA . ALA A 1 90 ? -11.061 10.854 -0.199 1.00 91.56 90 ALA A CA 1
ATOM 732 C C . ALA A 1 90 ? -10.062 11.859 0.398 1.00 91.56 90 ALA A C 1
ATOM 734 O O . ALA A 1 90 ? -10.296 13.072 0.407 1.00 91.56 90 ALA A O 1
ATOM 735 N N . ILE A 1 91 ? -8.929 11.346 0.867 1.00 89.88 91 ILE A N 1
ATOM 736 C CA . ILE A 1 91 ? -7.800 12.155 1.315 1.00 89.88 91 ILE A CA 1
ATOM 737 C C . ILE A 1 91 ? -7.002 12.552 0.076 1.00 89.88 91 ILE A C 1
ATOM 739 O O . ILE A 1 91 ? -6.649 11.716 -0.755 1.00 89.88 91 ILE A O 1
ATOM 743 N N . GLY A 1 92 ? -6.748 13.852 -0.063 1.00 89.00 92 GLY A N 1
ATOM 744 C CA . GLY A 1 92 ? -6.062 14.394 -1.227 1.00 89.00 92 GLY A CA 1
ATOM 745 C C . GLY A 1 92 ? -4.633 13.866 -1.366 1.00 89.00 92 GLY A C 1
ATOM 746 O O . GLY A 1 92 ? -3.851 13.888 -0.416 1.00 89.00 92 GLY A O 1
ATOM 747 N N . GLY A 1 93 ? -4.275 13.480 -2.590 1.00 89.81 93 GLY A N 1
ATOM 748 C CA . GLY A 1 93 ? -2.930 13.044 -2.947 1.00 89.81 93 GLY A CA 1
ATOM 749 C C . GLY A 1 93 ? -2.740 11.530 -2.911 1.00 89.81 93 GLY A C 1
ATOM 750 O O . GLY A 1 93 ? -3.678 10.751 -2.764 1.00 89.81 93 GLY A O 1
ATOM 751 N N . VAL A 1 94 ? -1.490 11.118 -3.111 1.00 92.75 94 VAL A N 1
ATOM 752 C CA . VAL A 1 94 ? -1.103 9.710 -3.186 1.00 92.75 94 VAL A CA 1
ATOM 753 C C . VAL A 1 94 ? -0.003 9.442 -2.167 1.00 92.75 94 VAL A C 1
ATOM 755 O O . VAL A 1 94 ? 0.995 10.162 -2.100 1.00 92.75 94 VAL A O 1
ATOM 758 N N . HIS A 1 95 ? -0.177 8.393 -1.371 1.00 92.94 95 HIS A N 1
ATOM 759 C CA . HIS A 1 95 ? 0.698 8.056 -0.255 1.00 92.94 95 HIS A CA 1
ATOM 760 C C . HIS A 1 95 ? 1.534 6.813 -0.569 1.00 92.94 95 HIS A C 1
ATOM 762 O O . HIS A 1 95 ? 1.004 5.768 -0.926 1.00 92.94 95 HIS A O 1
ATOM 768 N N . SER A 1 96 ? 2.857 6.898 -0.410 1.00 91.81 96 SER A N 1
ATOM 769 C CA . SER A 1 96 ? 3.739 5.733 -0.581 1.00 91.81 96 SER A CA 1
ATOM 770 C C . SER A 1 96 ? 3.592 4.744 0.577 1.00 91.81 96 SER A C 1
ATOM 772 O O . SER A 1 96 ? 3.546 5.173 1.731 1.00 91.81 96 SER A O 1
ATOM 774 N N . ALA A 1 97 ? 3.666 3.436 0.294 1.00 90.50 97 ALA A N 1
ATOM 775 C CA . ALA A 1 97 ? 3.637 2.370 1.307 1.00 90.50 97 ALA A CA 1
ATOM 776 C C . ALA A 1 97 ? 4.614 2.603 2.469 1.00 90.50 97 ALA A C 1
ATOM 778 O O . ALA A 1 97 ? 4.310 2.311 3.618 1.00 90.50 97 ALA A O 1
ATOM 779 N N . ARG A 1 98 ? 5.787 3.186 2.180 1.00 88.12 98 ARG A N 1
ATOM 780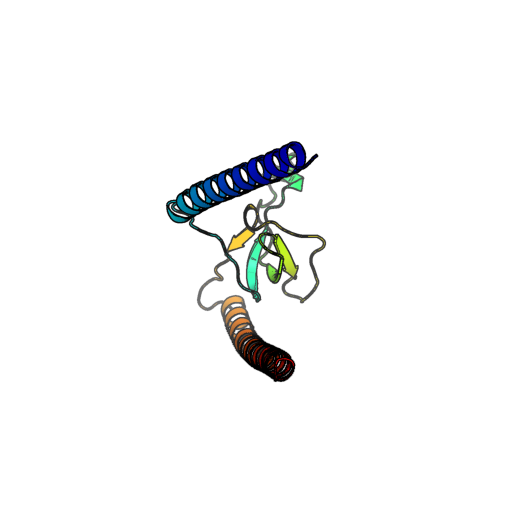 C CA . ARG A 1 98 ? 6.839 3.471 3.174 1.00 88.12 98 ARG A CA 1
ATOM 781 C C . ARG A 1 98 ? 6.407 4.459 4.258 1.00 88.12 98 ARG A C 1
ATOM 783 O O . ARG A 1 98 ? 7.057 4.541 5.294 1.00 88.12 98 ARG A O 1
ATOM 790 N N . ARG A 1 99 ? 5.372 5.256 3.989 1.00 90.19 99 ARG A N 1
ATOM 791 C CA . ARG A 1 99 ? 4.814 6.259 4.905 1.00 90.19 99 ARG A CA 1
ATOM 792 C C . ARG A 1 99 ? 3.490 5.816 5.514 1.00 90.19 99 ARG A C 1
ATOM 794 O O . ARG A 1 99 ? 2.860 6.615 6.201 1.00 90.19 99 ARG A O 1
ATOM 801 N N . LEU A 1 100 ? 3.077 4.582 5.245 1.00 93.44 100 LEU A N 1
ATOM 802 C CA . LEU A 1 100 ? 1.890 3.971 5.813 1.00 93.44 100 LEU A CA 1
ATOM 803 C C . LEU A 1 100 ? 2.299 2.960 6.876 1.00 93.44 100 LEU A C 1
ATOM 805 O O . LEU A 1 100 ? 3.339 2.305 6.782 1.00 93.44 100 LEU A O 1
ATOM 809 N N . ARG A 1 101 ? 1.452 2.821 7.887 1.00 92.69 101 ARG A N 1
ATOM 810 C CA . ARG A 1 101 ? 1.577 1.806 8.925 1.00 92.69 101 ARG A CA 1
ATOM 811 C C . ARG A 1 101 ? 0.240 1.082 9.073 1.00 92.69 101 ARG A C 1
ATOM 813 O O . ARG A 1 101 ? -0.782 1.766 9.115 1.00 92.69 101 ARG A O 1
ATOM 820 N N . PRO A 1 102 ? 0.229 -0.257 9.201 1.00 93.12 102 PRO A N 1
ATOM 821 C CA . PRO A 1 102 ? -1.002 -0.973 9.507 1.00 93.12 102 PRO A CA 1
ATOM 822 C C . PRO A 1 102 ? -1.536 -0.535 10.872 1.00 93.12 102 PRO A C 1
ATOM 824 O O . PRO A 1 102 ? -0.776 -0.436 11.842 1.00 93.12 102 PRO A O 1
ATOM 827 N N . PHE A 1 103 ? -2.838 -0.274 10.938 1.00 93.38 103 PHE A N 1
ATOM 828 C CA . PHE A 1 103 ? -3.529 0.019 12.182 1.00 93.38 103 PHE A CA 1
ATOM 829 C C . PHE A 1 103 ? -4.319 -1.210 12.620 1.00 93.38 103 PHE A C 1
ATOM 831 O O . PHE A 1 103 ? -5.179 -1.691 11.890 1.00 93.38 103 PHE A O 1
ATOM 838 N N . THR A 1 104 ? -4.021 -1.718 13.814 1.00 90.75 104 THR A N 1
ATOM 839 C CA . THR A 1 104 ? -4.788 -2.811 14.414 1.00 90.75 104 THR A CA 1
ATOM 840 C C . THR A 1 104 ? -5.762 -2.205 15.419 1.00 90.75 104 THR A C 1
ATOM 842 O O . THR A 1 104 ? -5.301 -1.644 16.422 1.00 90.75 104 THR A O 1
ATOM 845 N N . PRO A 1 105 ? -7.083 -2.262 15.169 1.00 91.31 105 PRO A N 1
ATOM 846 C CA . PRO A 1 105 ? -8.062 -1.772 16.124 1.00 91.31 105 PRO A CA 1
ATOM 847 C C . PRO A 1 105 ? -7.974 -2.553 17.437 1.00 91.31 105 PRO A C 1
ATOM 849 O O . PRO A 1 105 ? -7.493 -3.686 17.503 1.00 91.31 105 PRO A O 1
ATOM 852 N N . LYS A 1 106 ? -8.439 -1.929 18.520 1.00 91.44 106 LYS A N 1
ATOM 853 C CA . LYS A 1 106 ? -8.529 -2.605 19.812 1.00 91.44 106 LYS A CA 1
ATOM 854 C C . LYS A 1 106 ? -9.584 -3.709 19.727 1.00 91.44 106 LYS A C 1
ATOM 856 O O . LYS A 1 106 ? -10.719 -3.432 19.346 1.00 91.44 106 LYS A O 1
ATOM 861 N N . ARG A 1 107 ? -9.211 -4.912 20.171 1.00 89.19 107 ARG A N 1
ATOM 862 C CA . ARG A 1 107 ? -10.098 -6.079 20.205 1.00 89.19 107 ARG A CA 1
ATOM 863 C C . ARG A 1 107 ? -11.388 -5.799 20.989 1.00 89.19 107 ARG A C 1
ATOM 865 O O . ARG A 1 107 ? -11.325 -5.244 22.089 1.00 89.19 107 ARG A O 1
ATOM 872 N N . GLY A 1 108 ? -12.529 -6.198 20.437 1.00 88.06 108 GLY A N 1
ATOM 873 C CA . GLY A 1 108 ? -13.878 -5.951 20.949 1.00 88.06 108 GLY A CA 1
ATOM 874 C C . GLY A 1 108 ? -14.353 -4.504 20.789 1.00 88.06 108 GLY A C 1
ATOM 875 O O . GLY A 1 108 ? -15.364 -4.122 21.375 1.00 88.06 108 GLY A O 1
ATOM 876 N N . GLY A 1 109 ? -13.609 -3.668 20.062 1.00 89.75 109 GLY A N 1
ATOM 877 C CA . GLY A 1 109 ? -13.990 -2.289 19.788 1.00 89.75 109 GLY A CA 1
ATOM 878 C C . GLY A 1 109 ? -14.984 -2.190 18.634 1.00 89.75 109 GLY A C 1
ATOM 879 O O . GLY A 1 109 ? -14.949 -2.986 17.703 1.00 89.75 109 GLY A O 1
ATOM 880 N N . ARG A 1 110 ? -15.815 -1.143 18.645 1.00 88.44 110 ARG A N 1
ATOM 881 C CA . ARG A 1 110 ? -16.741 -0.831 17.543 1.00 88.44 110 ARG A CA 1
ATOM 882 C C . ARG A 1 110 ? -16.038 -0.772 16.178 1.00 88.44 110 ARG A C 1
ATOM 884 O O . ARG A 1 110 ? -16.544 -1.314 15.208 1.00 88.44 110 ARG A O 1
ATOM 891 N N . LEU A 1 111 ? -14.845 -0.178 16.136 1.00 86.12 111 LEU A N 1
ATOM 892 C CA . LEU A 1 111 ? -14.049 -0.048 14.913 1.00 86.12 111 LEU A CA 1
ATOM 893 C C . LEU A 1 111 ? -13.561 -1.401 14.365 1.00 86.12 111 LEU A C 1
ATOM 895 O O . LEU A 1 111 ? -13.356 -1.529 13.168 1.00 86.12 111 LEU A O 1
ATOM 899 N N . GLU A 1 112 ? -13.345 -2.398 15.230 1.00 88.56 112 GLU A N 1
ATOM 900 C CA . GLU A 1 112 ? -12.962 -3.742 14.780 1.00 88.56 112 GLU A CA 1
ATOM 901 C C . GLU A 1 112 ? -14.142 -4.428 14.090 1.00 88.56 112 GLU A C 1
ATOM 903 O O . GLU A 1 112 ? -13.963 -4.981 13.012 1.00 88.56 112 GLU A O 1
ATOM 908 N N . ALA A 1 113 ? -15.344 -4.335 14.669 1.00 84.75 113 ALA A N 1
ATOM 909 C CA . ALA A 1 113 ? -16.556 -4.874 14.055 1.00 84.75 113 ALA A CA 1
ATOM 910 C C . ALA A 1 113 ? -16.831 -4.220 12.691 1.00 84.75 113 ALA A C 1
ATOM 912 O O . ALA A 1 113 ? -16.975 -4.922 11.696 1.00 84.75 113 ALA A O 1
ATOM 913 N N . GLU A 1 114 ? -16.788 -2.885 12.631 1.00 85.44 114 GLU A N 1
ATOM 914 C CA . GLU A 1 114 ? -16.968 -2.131 11.383 1.00 85.44 114 GLU A CA 1
ATOM 915 C C . GLU A 1 114 ? -15.906 -2.497 10.329 1.00 85.44 114 GLU A C 1
ATOM 917 O O . GLU A 1 114 ? -16.216 -2.594 9.143 1.00 85.44 114 GLU A O 1
ATOM 922 N N . GLN A 1 115 ? -14.655 -2.738 10.742 1.00 86.19 115 GLN A N 1
ATOM 923 C CA . GLN A 1 115 ? -13.596 -3.164 9.825 1.00 86.19 115 GLN A CA 1
ATOM 924 C C . GLN A 1 115 ? -13.847 -4.570 9.273 1.00 86.19 115 GLN A C 1
ATOM 926 O O . GLN A 1 115 ? -13.684 -4.774 8.074 1.00 86.19 115 GLN A O 1
ATOM 931 N N . VAL A 1 116 ? -14.227 -5.530 10.120 1.00 85.69 116 VAL A N 1
ATOM 932 C CA . VAL A 1 116 ? -14.499 -6.909 9.684 1.00 85.69 116 VAL A CA 1
ATOM 933 C C . VAL A 1 116 ? -15.660 -6.931 8.695 1.00 85.69 116 VAL A C 1
ATOM 935 O O . VAL A 1 116 ? -15.521 -7.502 7.618 1.00 85.69 116 VAL A O 1
ATOM 938 N N . GLU A 1 117 ? -16.758 -6.241 9.007 1.00 84.31 117 GLU A N 1
ATOM 939 C CA . GLU A 1 117 ? -17.914 -6.130 8.110 1.00 84.31 117 GLU A CA 1
ATOM 940 C C . GLU A 1 117 ? -17.531 -5.505 6.760 1.00 84.31 117 GLU A C 1
ATOM 942 O O . GLU A 1 117 ? -17.925 -6.002 5.703 1.00 84.31 117 GLU A O 1
ATOM 947 N N . PHE A 1 118 ? -16.724 -4.440 6.775 1.00 84.31 118 PHE A N 1
ATOM 948 C CA . PHE A 1 118 ? -16.266 -3.789 5.550 1.00 84.31 118 PHE A CA 1
ATOM 949 C C . PHE A 1 118 ? -15.345 -4.692 4.723 1.00 84.31 118 PHE A C 1
ATOM 951 O O . PHE A 1 118 ? -15.491 -4.776 3.505 1.00 84.31 118 PHE A O 1
ATOM 958 N N . GLU A 1 119 ? -14.396 -5.375 5.366 1.00 83.75 119 GLU A N 1
ATOM 959 C CA . GLU A 1 119 ? -13.478 -6.295 4.693 1.00 83.75 119 GLU A CA 1
ATOM 960 C C . GLU A 1 119 ? -14.215 -7.504 4.101 1.00 83.75 119 GLU A C 1
ATOM 962 O O . GLU A 1 119 ? -13.892 -7.920 2.987 1.00 83.75 119 GLU A O 1
ATOM 967 N N . GLU A 1 120 ? -15.228 -8.039 4.788 1.00 83.50 120 GLU A N 1
ATOM 968 C CA . GLU A 1 120 ? -16.081 -9.117 4.278 1.00 83.50 120 GLU A CA 1
ATOM 969 C C . GLU A 1 120 ? -16.914 -8.664 3.075 1.00 83.50 120 GLU A C 1
ATOM 971 O O . GLU A 1 120 ? -16.902 -9.331 2.038 1.00 83.50 120 GLU A O 1
ATOM 976 N N . ALA A 1 121 ? -17.573 -7.506 3.169 1.00 82.75 121 ALA A N 1
ATOM 977 C CA . ALA A 1 121 ? -18.338 -6.941 2.060 1.00 82.75 121 ALA A CA 1
ATOM 978 C C . ALA A 1 121 ? -17.448 -6.676 0.838 1.00 82.75 121 ALA A C 1
ATOM 980 O O . ALA A 1 121 ? -17.811 -7.000 -0.294 1.00 82.75 121 ALA A O 1
ATOM 981 N N . LEU A 1 122 ? -16.250 -6.131 1.063 1.00 82.75 122 LEU A N 1
ATOM 982 C CA . LEU A 1 122 ? -15.296 -5.863 -0.003 1.00 82.75 122 LEU A CA 1
ATOM 983 C C . LEU A 1 122 ? -14.766 -7.155 -0.630 1.00 82.75 122 LEU A C 1
ATOM 985 O O . LEU A 1 122 ? -14.583 -7.209 -1.842 1.00 82.75 122 LEU A O 1
ATOM 989 N N . LYS A 1 123 ? -14.531 -8.201 0.168 1.00 81.00 123 LYS A N 1
ATOM 990 C CA . LYS A 1 123 ? -14.065 -9.492 -0.340 1.00 81.00 123 LYS A CA 1
ATOM 991 C C . LYS A 1 123 ? -15.050 -10.083 -1.348 1.00 81.00 123 LYS A C 1
ATOM 993 O O . LYS A 1 123 ? -14.621 -10.503 -2.412 1.00 81.00 123 LYS A O 1
ATOM 998 N N . VAL A 1 124 ? -16.353 -10.024 -1.063 1.00 80.06 124 VAL A N 1
ATOM 999 C CA . VAL A 1 124 ? -17.399 -10.484 -1.995 1.00 80.06 124 VAL A CA 1
ATOM 1000 C C . VAL A 1 124 ? -17.345 -9.722 -3.322 1.00 80.06 124 VAL A C 1
ATOM 1002 O O . VAL A 1 124 ? -17.443 -10.328 -4.385 1.00 80.06 124 VAL A O 1
ATOM 1005 N N . VAL A 1 125 ? -17.157 -8.400 -3.272 1.00 78.56 125 VAL A N 1
ATOM 1006 C CA . VAL A 1 125 ? -17.065 -7.566 -4.480 1.00 78.56 125 VAL A CA 1
ATOM 1007 C C . VAL A 1 125 ? -15.801 -7.881 -5.277 1.00 78.56 125 VAL A C 1
ATOM 1009 O O . VAL A 1 125 ? -15.878 -8.050 -6.488 1.00 78.56 125 VAL A O 1
ATOM 1012 N N . VAL A 1 126 ? -14.650 -7.991 -4.612 1.00 76.88 126 VAL A N 1
ATOM 1013 C CA . VAL A 1 126 ? -13.366 -8.275 -5.270 1.00 76.88 126 VAL A CA 1
ATOM 1014 C C . VAL A 1 126 ? -13.356 -9.674 -5.884 1.00 76.88 126 VAL A C 1
ATOM 1016 O O . VAL A 1 126 ? -12.859 -9.834 -6.994 1.00 76.88 126 VAL A O 1
ATOM 1019 N N . ASP A 1 127 ? -13.917 -10.671 -5.196 1.00 72.50 127 ASP A N 1
ATOM 1020 C CA . ASP A 1 127 ? -14.034 -12.030 -5.727 1.00 72.50 127 ASP A CA 1
ATOM 1021 C C . ASP A 1 127 ? -14.936 -12.035 -6.982 1.00 72.50 127 ASP A C 1
ATOM 1023 O O . ASP A 1 127 ? -14.568 -12.624 -7.998 1.00 72.50 127 ASP A O 1
ATOM 1027 N N . ALA A 1 128 ? -16.044 -11.282 -6.981 1.00 74.19 128 ALA A N 1
ATOM 1028 C CA . ALA A 1 128 ? -16.912 -11.129 -8.153 1.00 74.19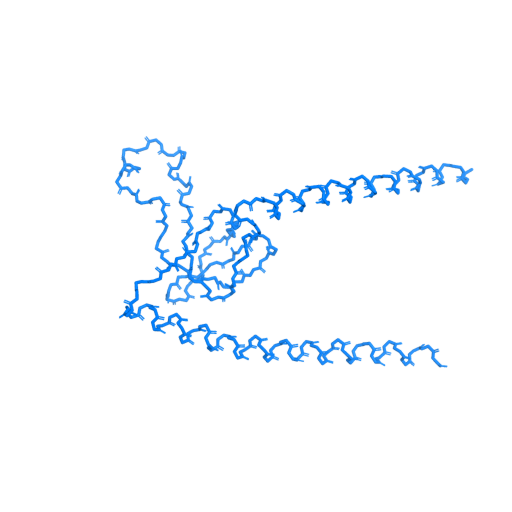 128 ALA A CA 1
ATOM 1029 C C . ALA A 1 128 ? -16.251 -10.353 -9.316 1.00 74.19 128 ALA A C 1
ATOM 1031 O O . ALA A 1 128 ? -16.401 -10.731 -10.479 1.00 74.19 128 ALA A O 1
ATOM 1032 N N . GLU A 1 129 ? -15.507 -9.279 -9.027 1.00 75.44 129 GLU A N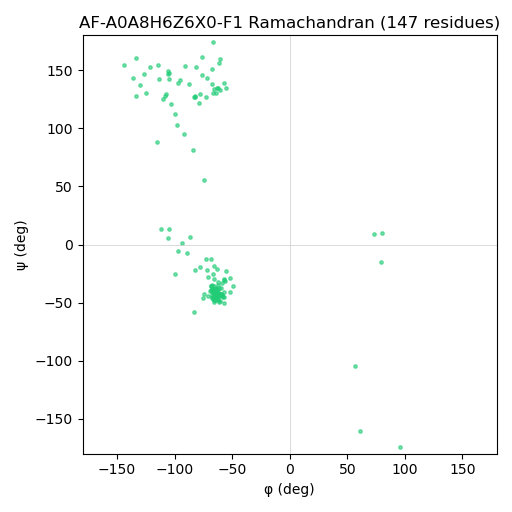 1
ATOM 1033 C CA . GLU A 1 129 ? -14.730 -8.530 -10.028 1.00 75.44 129 GLU A CA 1
ATOM 1034 C C . GLU A 1 129 ? -13.643 -9.414 -10.659 1.00 75.44 129 GLU A C 1
ATOM 1036 O O . GLU A 1 129 ? -13.475 -9.407 -11.879 1.00 75.44 129 GLU A O 1
ATOM 1041 N N . ALA A 1 130 ? -12.947 -10.219 -9.852 1.00 73.44 130 ALA A N 1
ATOM 1042 C CA . ALA A 1 130 ? -11.919 -11.141 -10.324 1.00 73.44 130 ALA A CA 1
ATOM 1043 C C . ALA A 1 130 ? -12.500 -12.265 -11.197 1.00 73.44 130 ALA A C 1
ATOM 1045 O O . ALA A 1 130 ? -11.903 -12.623 -12.215 1.00 73.44 130 ALA A O 1
ATOM 1046 N N . GLU A 1 131 ? -13.669 -12.806 -10.840 1.00 72.19 131 GLU A N 1
ATOM 1047 C CA . GLU A 1 131 ? -14.388 -13.769 -11.679 1.00 72.19 131 GLU A CA 1
ATOM 1048 C C . GLU A 1 131 ? -14.789 -13.149 -13.026 1.00 72.19 131 GLU A C 1
ATOM 1050 O O . GLU A 1 131 ? -14.572 -13.760 -14.075 1.00 72.19 131 GLU A O 1
ATOM 1055 N N . ALA A 1 132 ? -15.302 -11.916 -13.027 1.00 72.94 132 ALA A N 1
ATOM 1056 C CA . ALA A 1 132 ? -15.659 -11.205 -14.253 1.00 72.94 132 ALA A CA 1
ATOM 1057 C C . ALA A 1 132 ? -14.437 -10.911 -15.144 1.00 72.94 132 ALA A C 1
ATOM 1059 O O . ALA A 1 132 ? -14.495 -11.116 -16.360 1.00 72.94 132 ALA A O 1
ATOM 1060 N N . GLU A 1 133 ? -13.317 -10.482 -14.556 1.00 73.06 133 GLU A N 1
ATOM 1061 C CA . GLU A 1 133 ? -12.067 -10.233 -15.282 1.00 73.06 133 GLU A CA 1
ATOM 1062 C C . GLU A 1 133 ? -11.490 -11.535 -15.862 1.00 73.06 133 GLU A C 1
ATOM 1064 O O . GLU A 1 133 ? -11.091 -11.574 -17.027 1.00 73.06 133 GLU A O 1
ATOM 1069 N N . ALA A 1 134 ? -11.518 -12.637 -15.107 1.00 71.56 134 ALA A N 1
ATOM 1070 C CA . ALA A 1 134 ? -11.077 -13.941 -15.596 1.00 71.56 134 ALA A CA 1
ATOM 1071 C C . ALA A 1 134 ? -11.914 -14.420 -16.794 1.00 71.56 134 ALA A C 1
ATOM 1073 O O . ALA A 1 134 ? -11.357 -14.907 -17.782 1.00 71.56 134 ALA A O 1
ATOM 1074 N N . VAL A 1 135 ? -13.238 -14.242 -16.747 1.00 74.81 135 VAL A N 1
ATOM 1075 C CA . VAL A 1 135 ? -14.134 -14.560 -17.870 1.00 74.81 135 VAL A CA 1
ATOM 1076 C C . VAL A 1 135 ? -13.828 -13.679 -19.086 1.00 74.81 135 VAL A C 1
ATOM 1078 O O . VAL A 1 135 ? -13.785 -14.191 -20.207 1.00 74.81 135 VAL A O 1
ATOM 1081 N N . ALA A 1 136 ? -13.553 -12.388 -18.887 1.00 72.75 136 ALA A N 1
ATOM 1082 C CA . ALA A 1 136 ? -13.195 -11.469 -19.966 1.00 72.75 136 ALA A CA 1
ATOM 1083 C C . ALA A 1 136 ? -11.869 -11.851 -20.648 1.00 72.75 136 ALA A C 1
ATOM 1085 O O . ALA A 1 136 ? -11.819 -11.938 -21.873 1.00 72.75 136 ALA A O 1
ATOM 1086 N N . VAL A 1 137 ? -10.824 -12.175 -19.878 1.00 75.00 137 VAL A N 1
ATOM 1087 C CA . VAL A 1 137 ? -9.523 -12.611 -20.424 1.00 75.00 137 VAL A CA 1
ATOM 1088 C C . VAL A 1 137 ? -9.650 -13.935 -21.184 1.00 75.00 137 VAL A C 1
ATOM 1090 O O . VAL A 1 137 ? -9.009 -14.131 -22.218 1.00 75.00 137 VAL A O 1
ATOM 1093 N N . VAL A 1 138 ? -10.484 -14.864 -20.704 1.00 75.69 138 VAL A N 1
ATOM 1094 C CA . VAL A 1 138 ? -10.765 -16.120 -21.419 1.00 75.69 138 VAL A CA 1
ATOM 1095 C C . VAL A 1 138 ? -11.525 -15.854 -22.722 1.00 75.69 138 VAL A C 1
ATOM 1097 O O . VAL A 1 138 ? -11.201 -16.464 -23.742 1.00 75.69 138 VAL A O 1
ATOM 1100 N N . ALA A 1 139 ? -12.487 -14.929 -22.724 1.00 71.50 139 ALA A N 1
ATOM 1101 C CA . ALA A 1 139 ? -13.215 -14.532 -23.928 1.00 71.50 139 ALA A CA 1
ATOM 1102 C C . ALA A 1 139 ? -12.302 -13.849 -24.964 1.00 71.50 139 ALA A C 1
ATOM 1104 O O . ALA A 1 139 ? -12.392 -14.156 -26.152 1.00 71.50 139 ALA A O 1
ATOM 1105 N N . GLU A 1 140 ? -11.386 -12.986 -24.521 1.00 71.06 140 GLU A N 1
ATOM 1106 C CA . GLU A 1 140 ? -10.414 -12.303 -25.381 1.00 71.06 140 GLU A CA 1
ATOM 1107 C C . GLU A 1 140 ? -9.420 -13.298 -26.003 1.00 71.06 140 GLU A C 1
ATOM 1109 O O . GLU A 1 140 ? -9.245 -13.330 -27.221 1.00 71.06 140 GLU A O 1
ATOM 1114 N N . ARG A 1 141 ? -8.880 -14.230 -25.203 1.00 69.88 141 ARG A N 1
ATOM 1115 C CA . ARG A 1 141 ? -8.022 -15.320 -25.706 1.00 69.88 141 ARG A CA 1
ATOM 1116 C C . ARG A 1 141 ? -8.751 -16.257 -26.672 1.00 69.88 141 ARG A C 1
ATOM 1118 O O . ARG A 1 141 ? -8.148 -16.760 -27.620 1.00 69.88 141 ARG A O 1
ATOM 1125 N N . ALA A 1 142 ? -10.045 -16.501 -26.457 1.00 69.56 142 ALA A N 1
ATOM 1126 C CA . ALA A 1 142 ? -10.868 -17.293 -27.369 1.00 69.56 142 ALA A CA 1
ATOM 1127 C C . ALA A 1 142 ? -11.166 -16.562 -28.692 1.00 69.56 142 ALA A C 1
ATOM 1129 O O . ALA A 1 142 ? -11.354 -17.222 -29.716 1.00 69.56 142 ALA A O 1
ATOM 1130 N N . ALA A 1 143 ? -11.198 -15.226 -28.690 1.00 68.62 143 ALA A N 1
ATOM 1131 C CA . ALA A 1 143 ? -11.336 -14.416 -29.897 1.00 68.62 143 ALA A CA 1
ATOM 1132 C C . ALA A 1 143 ? -10.030 -14.376 -30.710 1.00 68.62 143 ALA A C 1
ATOM 1134 O O . ALA A 1 143 ? -10.067 -14.576 -31.924 1.00 68.62 143 ALA A O 1
ATOM 1135 N N . GLU A 1 144 ? -8.875 -14.221 -30.055 1.00 65.69 144 GLU A N 1
ATOM 1136 C CA . GLU A 1 144 ? -7.561 -14.255 -30.718 1.00 65.69 144 GLU A CA 1
ATOM 1137 C C . GLU A 1 144 ? -7.275 -15.625 -31.356 1.00 65.69 144 GLU A C 1
ATOM 1139 O O . GLU A 1 144 ? -6.844 -15.699 -32.510 1.00 65.69 144 GLU A O 1
ATOM 1144 N N . GLY A 1 145 ? -7.624 -16.717 -30.662 1.00 58.28 145 GLY A N 1
ATOM 1145 C CA . GLY A 1 145 ? -7.471 -18.089 -31.158 1.00 58.28 145 GLY A CA 1
ATOM 1146 C C . GLY A 1 145 ? -8.340 -18.451 -32.374 1.00 58.28 145 GLY A C 1
ATOM 1147 O O . GLY A 1 145 ? -8.028 -19.414 -33.070 1.00 58.28 145 GLY A O 1
ATOM 1148 N N . ARG A 1 146 ? -9.403 -17.688 -32.672 1.00 53.38 146 ARG A N 1
ATOM 1149 C CA . ARG A 1 146 ? -10.259 -17.892 -33.861 1.00 53.38 146 ARG A CA 1
ATOM 1150 C C . ARG A 1 146 ? -9.795 -17.130 -35.104 1.00 53.38 146 ARG A C 1
ATOM 1152 O O . ARG A 1 146 ? -10.364 -17.347 -36.164 1.00 53.38 146 ARG A O 1
ATOM 1159 N N . SER A 1 147 ? -8.789 -16.260 -34.996 1.00 44.84 147 SER A N 1
ATOM 1160 C CA . SER A 1 147 ? -8.276 -15.471 -36.132 1.00 44.84 147 SER A CA 1
ATOM 1161 C C . SER A 1 147 ? -7.083 -16.105 -36.868 1.00 44.84 147 SER A C 1
ATOM 1163 O O . SER A 1 147 ? -6.567 -15.517 -37.815 1.00 44.84 147 SER A O 1
ATOM 1165 N N . MET A 1 148 ? -6.643 -17.299 -36.445 1.00 44.91 148 MET A N 1
ATOM 1166 C CA . MET A 1 148 ? -5.509 -18.042 -37.023 1.00 44.91 148 MET A CA 1
ATOM 1167 C C . MET A 1 148 ? -5.897 -19.344 -37.757 1.00 44.91 148 MET A C 1
ATOM 1169 O O . MET A 1 148 ? -5.014 -20.148 -38.057 1.00 44.91 148 MET A O 1
ATOM 1173 N N . VAL A 1 149 ? -7.184 -19.563 -38.054 1.00 39.41 149 VAL A N 1
ATOM 1174 C CA . VAL A 1 149 ? -7.674 -20.678 -38.895 1.00 39.41 149 VAL A CA 1
ATOM 1175 C C . VAL A 1 149 ? -8.384 -20.106 -40.111 1.00 39.41 149 VAL A C 1
ATOM 1177 O O . VAL A 1 149 ? -8.085 -20.579 -41.228 1.00 39.41 149 VAL A O 1
#

Sequence (149 aa):
MAYVAQQRLDGYAERVKYALGRKAAFDRKVIASKAGEVVFKRGQLVQYANSVWDYTFKSMRKLIHYWSAPCPIRERIVNSYTLETLQGQAIGGVHSARRLRPFTPKRGGRLEAEQVEFEEALKVVVDAEAEAEAVAVVAERAAEGRSMV

Mean predicted aligned error: 9.47 Å